Protein AF-W2DHF1-F1 (afdb_monomer_lite)

Secondary structure (DSSP, 8-state):
---HHHHHHHHHHHHHT--HHHHHHHHHHHHHHHHHHHHS-HHHHHHHHHHHTS---HHHHHHHHTS-HHHHHHHHHHHHHHHHHHTTPPPB--SSTTTTSB-

Structure (mmCIF, N/CA/C/O backbone):
data_AF-W2DHF1-F1
#
_entry.id   AF-W2DHF1-F1
#
loop_
_atom_site.group_PDB
_atom_site.id
_atom_site.type_symbol
_atom_site.label_atom_id
_atom_site.label_alt_id
_atom_site.label_comp_id
_atom_site.label_asym_id
_atom_site.label_entity_id
_atom_site.label_seq_id
_atom_site.pdbx_PDB_ins_code
_atom_site.Cartn_x
_atom_site.Cartn_y
_atom_site.Cartn_z
_atom_site.occupancy
_atom_site.B_iso_or_equiv
_atom_site.auth_seq_id
_atom_site.auth_comp_id
_atom_site.auth_asym_id
_atom_site.auth_atom_id
_atom_site.pdbx_PDB_model_num
ATOM 1 N N . MET A 1 1 ? -6.060 33.449 -27.553 1.00 52.69 1 MET A N 1
ATOM 2 C CA . MET A 1 1 ? -6.652 32.246 -28.173 1.00 52.69 1 MET A CA 1
ATOM 3 C C . MET A 1 1 ? -5.536 31.625 -28.985 1.00 52.69 1 MET A C 1
ATOM 5 O O . MET A 1 1 ? -5.039 32.326 -29.854 1.00 52.69 1 MET A O 1
ATOM 9 N N . LEU A 1 2 ? -5.076 30.420 -28.636 1.00 57.62 2 LEU A N 1
ATOM 10 C CA . LEU A 1 2 ? -4.098 29.708 -29.465 1.00 57.62 2 LEU A CA 1
ATOM 11 C C . LEU A 1 2 ? -4.778 29.311 -30.779 1.00 57.62 2 LEU A C 1
ATOM 13 O O . LEU A 1 2 ? -5.936 28.888 -30.777 1.00 57.62 2 LEU A O 1
ATOM 17 N N . THR A 1 3 ? -4.082 29.497 -31.889 1.00 71.62 3 THR A N 1
ATOM 18 C CA . THR A 1 3 ? -4.522 29.088 -33.222 1.00 71.62 3 THR A CA 1
ATOM 19 C C . THR A 1 3 ? -4.420 27.567 -33.363 1.00 71.62 3 THR A C 1
ATOM 21 O O . THR A 1 3 ? -3.607 26.928 -32.698 1.00 71.62 3 THR A O 1
ATOM 24 N N . GLY A 1 4 ? -5.248 26.957 -34.221 1.00 71.75 4 GLY A N 1
ATOM 25 C CA . GLY A 1 4 ? -5.254 25.496 -34.411 1.00 71.75 4 GLY A CA 1
ATOM 26 C C . GLY A 1 4 ? -3.889 24.926 -34.819 1.00 71.75 4 GLY A C 1
ATOM 27 O O . GLY A 1 4 ? -3.531 23.834 -34.404 1.00 71.75 4 GLY A O 1
ATOM 28 N N . SER A 1 5 ? -3.090 25.713 -35.537 1.00 70.31 5 SER A N 1
ATOM 29 C CA . SER A 1 5 ? -1.707 25.412 -35.920 1.00 70.31 5 SER A CA 1
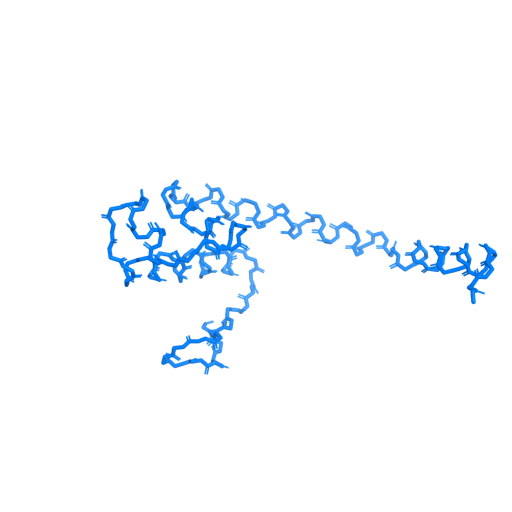ATOM 30 C C . SER A 1 5 ? -0.721 25.403 -34.744 1.00 70.31 5 SER A C 1
ATOM 32 O O . SER A 1 5 ? 0.153 24.546 -34.700 1.00 70.31 5 SER A O 1
ATOM 34 N N . GLU A 1 6 ? -0.886 26.290 -33.757 1.00 65.62 6 GLU A N 1
ATOM 35 C CA . GLU A 1 6 ? -0.066 26.275 -32.532 1.00 65.62 6 GLU A CA 1
ATOM 36 C C . GLU A 1 6 ? -0.425 25.078 -31.637 1.00 65.62 6 GLU A C 1
ATOM 38 O O . GLU A 1 6 ? 0.435 24.534 -30.947 1.00 65.62 6 GLU A O 1
ATOM 43 N N . VAL A 1 7 ? -1.691 24.639 -31.659 1.00 69.38 7 VAL A N 1
ATOM 44 C CA . VAL A 1 7 ? -2.132 23.415 -30.969 1.00 69.38 7 VAL A CA 1
ATOM 45 C C . VAL A 1 7 ? -1.535 22.172 -31.631 1.00 69.38 7 VAL A C 1
ATOM 47 O O . VAL A 1 7 ? -1.074 21.284 -30.920 1.00 69.38 7 VAL A O 1
ATOM 50 N N . GLU A 1 8 ? -1.500 22.123 -32.964 1.00 63.22 8 GLU A N 1
ATOM 51 C CA . GLU A 1 8 ? -0.918 21.010 -33.723 1.00 63.22 8 GLU A CA 1
ATOM 52 C C . GLU A 1 8 ? 0.599 20.890 -33.483 1.00 63.22 8 GLU A C 1
ATOM 54 O O . GLU A 1 8 ? 1.083 19.801 -33.198 1.00 63.22 8 GLU A O 1
ATOM 59 N N . GLU A 1 9 ? 1.354 21.998 -33.481 1.00 64.12 9 GLU A N 1
ATOM 60 C CA . GLU A 1 9 ? 2.796 21.990 -33.159 1.00 64.12 9 GLU A CA 1
ATOM 61 C C . GLU A 1 9 ? 3.088 21.543 -31.711 1.00 64.12 9 GLU A C 1
ATOM 63 O O . GLU A 1 9 ? 4.059 20.823 -31.445 1.00 64.12 9 GLU A O 1
ATOM 68 N N . LEU A 1 10 ? 2.230 21.916 -30.756 1.00 60.56 10 LEU A N 1
ATOM 69 C CA . LEU A 1 10 ? 2.317 21.443 -29.368 1.00 60.56 10 LEU A CA 1
ATOM 70 C C . LEU A 1 10 ? 1.993 19.945 -29.236 1.00 60.56 10 LEU A C 1
ATOM 72 O O . LEU A 1 10 ? 2.575 19.267 -28.390 1.00 60.56 10 LEU A O 1
ATOM 76 N N . LEU A 1 11 ? 1.087 19.417 -30.062 1.00 61.03 11 LEU A N 1
ATOM 77 C CA . LEU A 1 11 ? 0.761 17.990 -30.097 1.00 61.03 11 LEU A CA 1
ATOM 78 C C . LEU A 1 11 ? 1.875 17.173 -30.769 1.00 61.03 11 LEU A C 1
ATOM 80 O O . LEU A 1 11 ? 2.282 16.140 -30.242 1.00 61.03 11 LEU A O 1
ATOM 84 N N . GLN A 1 12 ? 2.422 17.676 -31.877 1.00 57.00 12 GLN A N 1
ATOM 85 C CA . GLN A 1 12 ? 3.513 17.047 -32.625 1.00 57.00 12 GLN A CA 1
ATOM 86 C C . GLN A 1 12 ? 4.789 16.929 -31.772 1.00 57.00 12 GLN A C 1
ATOM 88 O O . GLN A 1 12 ? 5.453 15.893 -31.767 1.00 57.00 12 GLN A O 1
ATOM 93 N N . SER A 1 13 ? 5.098 17.962 -30.980 1.00 52.97 13 SER A N 1
ATOM 94 C CA . SER A 1 13 ? 6.222 17.945 -30.030 1.00 52.97 13 SER A CA 1
ATOM 95 C C . SER A 1 13 ? 5.989 17.034 -28.816 1.00 52.97 13 SER A C 1
ATOM 97 O O . SER A 1 13 ? 6.954 16.551 -28.218 1.00 52.97 13 SER A O 1
ATOM 99 N N . ALA A 1 14 ? 4.733 16.744 -28.459 1.00 52.09 14 ALA A N 1
ATOM 100 C CA . ALA A 1 14 ? 4.406 15.753 -27.434 1.00 52.09 14 ALA A CA 1
ATOM 101 C C . ALA A 1 14 ? 4.607 14.309 -27.933 1.00 52.09 14 ALA A C 1
ATOM 103 O O . ALA A 1 14 ? 5.018 13.455 -27.143 1.00 52.09 14 ALA A O 1
ATOM 104 N N . ASP A 1 15 ? 4.384 14.052 -29.227 1.00 52.75 15 ASP A N 1
ATOM 105 C CA . ASP A 1 15 ? 4.651 12.754 -29.864 1.00 52.75 15 ASP A CA 1
ATOM 106 C C . ASP A 1 15 ? 6.156 12.511 -30.085 1.00 52.75 15 ASP A C 1
ATOM 108 O O . ASP A 1 15 ? 6.649 11.421 -29.794 1.00 52.75 15 ASP A O 1
ATOM 112 N N . GLU A 1 16 ? 6.936 13.528 -30.472 1.00 49.44 16 GLU A N 1
ATOM 113 C CA . GLU A 1 16 ? 8.407 13.417 -30.545 1.00 49.44 16 GLU A CA 1
ATOM 114 C C . GLU A 1 16 ? 9.070 13.234 -29.163 1.00 49.44 16 GLU A C 1
ATOM 116 O O . GLU A 1 16 ? 10.177 12.698 -29.057 1.00 49.44 16 GLU A O 1
ATOM 121 N N . ALA A 1 17 ? 8.383 13.609 -28.077 1.00 51.75 17 ALA A N 1
ATOM 122 C CA . ALA A 1 17 ? 8.840 13.395 -26.703 1.00 51.75 17 ALA A CA 1
ATOM 123 C C . ALA A 1 17 ? 8.596 11.964 -26.175 1.00 51.75 17 ALA A C 1
ATOM 125 O O . ALA A 1 17 ? 9.101 11.607 -25.099 1.00 51.75 17 ALA A O 1
ATOM 126 N N . GLN A 1 18 ? 7.862 11.119 -26.908 1.00 53.72 18 GLN A N 1
ATOM 127 C CA . GLN A 1 18 ? 7.692 9.704 -26.583 1.00 53.72 18 GLN A CA 1
ATOM 128 C C . GLN A 1 18 ? 8.830 8.870 -27.179 1.00 53.72 18 GLN A C 1
ATOM 130 O O . GLN A 1 18 ? 8.637 8.077 -28.094 1.00 53.72 18 GLN A O 1
ATOM 135 N N . ASP A 1 19 ? 10.031 9.001 -26.609 1.00 59.75 19 ASP A N 1
ATOM 136 C CA . ASP A 1 19 ? 11.101 8.018 -26.817 1.00 59.75 19 ASP A CA 1
ATOM 137 C C . ASP A 1 19 ? 10.512 6.604 -26.597 1.00 59.75 19 ASP A C 1
ATOM 139 O O . ASP A 1 19 ? 10.044 6.309 -25.486 1.00 59.75 19 ASP A O 1
ATOM 143 N N . PRO A 1 20 ? 10.506 5.717 -27.612 1.00 60.97 20 PRO A N 1
ATOM 144 C CA . PRO A 1 20 ? 9.946 4.372 -27.497 1.00 60.97 20 PRO A CA 1
ATOM 145 C C . PRO A 1 20 ? 10.510 3.599 -26.298 1.00 60.97 20 PRO A C 1
ATOM 147 O O . PRO A 1 20 ? 9.810 2.803 -25.669 1.00 60.97 20 PRO A O 1
ATOM 150 N N . SER A 1 21 ? 11.754 3.890 -25.912 1.00 64.12 21 SER A N 1
ATOM 151 C CA . SER A 1 21 ? 12.413 3.325 -24.735 1.00 64.12 21 SER A CA 1
ATOM 152 C C . SER A 1 21 ? 11.747 3.769 -23.429 1.00 64.12 21 SER A C 1
ATOM 154 O O . SER A 1 21 ? 11.622 2.965 -22.501 1.00 64.12 21 SER A O 1
ATOM 156 N N . ARG A 1 22 ? 11.264 5.018 -23.349 1.00 60.88 22 ARG A N 1
ATOM 157 C CA . ARG A 1 22 ? 10.505 5.544 -22.200 1.00 60.88 22 ARG A CA 1
ATOM 158 C C . ARG A 1 22 ? 9.113 4.933 -22.114 1.00 60.88 22 ARG A C 1
ATOM 160 O O . ARG A 1 22 ? 8.699 4.554 -21.019 1.00 60.88 22 ARG A O 1
ATOM 167 N N . VAL A 1 23 ? 8.416 4.784 -23.242 1.00 66.88 23 VAL A N 1
ATOM 168 C CA . VAL A 1 23 ? 7.084 4.153 -23.283 1.00 66.88 23 VAL A CA 1
ATOM 169 C C . VAL A 1 23 ? 7.172 2.684 -22.860 1.00 66.88 23 VAL A C 1
ATOM 171 O O . VAL A 1 23 ? 6.449 2.247 -21.962 1.00 66.88 23 VAL A O 1
ATOM 174 N N . VAL A 1 24 ? 8.117 1.930 -23.430 1.00 66.94 24 VAL A N 1
ATOM 175 C CA . VAL A 1 24 ? 8.361 0.524 -23.071 1.00 66.94 24 VAL A CA 1
ATOM 176 C C . VAL A 1 24 ? 8.828 0.392 -21.618 1.00 66.94 24 VAL A C 1
ATOM 178 O O . VAL A 1 24 ? 8.382 -0.512 -20.908 1.00 66.94 24 VAL A O 1
ATOM 181 N N . GLY A 1 25 ? 9.694 1.294 -21.146 1.00 73.44 25 GLY A N 1
ATOM 182 C CA . GLY A 1 25 ? 10.111 1.358 -19.745 1.00 73.44 25 GLY A CA 1
ATOM 183 C C . GLY A 1 25 ? 8.923 1.550 -18.798 1.00 73.44 25 GLY A C 1
ATOM 184 O O . GLY A 1 25 ? 8.746 0.763 -17.870 1.00 73.44 25 GLY A O 1
ATOM 185 N N . GLY A 1 26 ? 8.052 2.521 -19.085 1.00 76.50 26 GLY A N 1
ATOM 186 C CA . GLY A 1 26 ? 6.848 2.791 -18.296 1.00 76.50 26 GLY A CA 1
ATOM 187 C C . GLY A 1 26 ? 5.875 1.609 -18.257 1.00 76.50 26 GLY A C 1
ATOM 188 O O . GLY A 1 26 ? 5.387 1.241 -17.188 1.00 76.50 26 GLY A O 1
ATOM 189 N N . GLN A 1 27 ? 5.648 0.941 -19.392 1.00 81.81 27 GLN A N 1
ATOM 190 C CA . GLN A 1 27 ? 4.813 -0.265 -19.443 1.00 81.81 27 GLN A CA 1
ATOM 191 C C . GLN A 1 27 ? 5.388 -1.405 -18.584 1.00 81.81 27 GLN A C 1
ATOM 193 O O . GLN A 1 27 ? 4.643 -2.055 -17.845 1.00 81.81 27 GLN A O 1
ATOM 198 N N . LYS A 1 28 ? 6.710 -1.626 -18.623 1.00 85.25 28 LYS A N 1
ATOM 199 C CA . LYS A 1 28 ? 7.389 -2.637 -17.790 1.00 85.25 28 LYS A CA 1
ATOM 200 C C . LYS A 1 28 ? 7.291 -2.326 -16.296 1.00 85.25 28 LYS A C 1
ATOM 202 O O . LYS A 1 28 ? 7.089 -3.240 -15.490 1.00 85.25 28 LYS A O 1
ATOM 207 N N . GLU A 1 29 ? 7.401 -1.056 -15.911 1.00 86.19 29 GLU A N 1
ATOM 208 C CA . GLU A 1 29 ? 7.227 -0.635 -14.518 1.00 86.19 29 GLU A CA 1
ATOM 209 C C . GLU A 1 29 ? 5.799 -0.889 -14.024 1.00 86.19 29 GLU A C 1
ATOM 211 O O . GLU A 1 29 ? 5.613 -1.457 -12.944 1.00 86.19 29 GLU A O 1
ATOM 216 N N . ILE A 1 30 ? 4.789 -0.546 -14.832 1.00 90.06 30 ILE A N 1
ATOM 217 C CA . ILE A 1 30 ? 3.378 -0.801 -14.509 1.00 90.06 30 ILE A CA 1
ATOM 218 C C . ILE A 1 30 ? 3.131 -2.302 -14.338 1.00 90.06 30 ILE A C 1
ATOM 220 O O . ILE A 1 30 ? 2.558 -2.718 -13.331 1.00 90.06 30 ILE A O 1
ATOM 224 N N . GLN A 1 31 ? 3.602 -3.136 -15.269 1.00 92.88 31 GLN A N 1
ATOM 225 C CA . GLN A 1 31 ? 3.463 -4.593 -15.166 1.00 92.88 31 GLN A CA 1
ATOM 226 C C . GLN A 1 31 ? 4.125 -5.148 -13.897 1.00 92.88 31 GLN A C 1
ATOM 228 O O . GLN A 1 31 ? 3.555 -6.006 -13.217 1.00 92.88 31 GLN A O 1
ATOM 233 N N . SER A 1 32 ? 5.300 -4.628 -13.535 1.00 92.06 32 SER A N 1
ATOM 234 C CA . SER A 1 32 ? 6.007 -5.024 -12.312 1.00 92.06 32 SER A CA 1
ATOM 235 C C . SER A 1 32 ? 5.230 -4.640 -11.050 1.00 92.06 32 SER A C 1
ATOM 237 O O . SER A 1 32 ? 5.125 -5.450 -10.124 1.00 92.06 32 SER A O 1
ATOM 239 N N . LEU A 1 33 ? 4.623 -3.448 -11.026 1.00 92.25 33 LEU A N 1
ATOM 240 C CA . LEU A 1 33 ? 3.749 -3.011 -9.936 1.00 92.25 33 LEU A CA 1
ATOM 241 C C . LEU A 1 33 ? 2.504 -3.885 -9.823 1.00 92.25 33 LEU A C 1
ATOM 243 O O . LEU A 1 33 ? 2.171 -4.332 -8.727 1.00 92.25 33 LEU A O 1
ATOM 247 N N . VAL A 1 34 ? 1.845 -4.173 -10.945 1.00 94.69 34 VAL A N 1
ATOM 248 C CA . VAL A 1 34 ? 0.680 -5.061 -10.983 1.00 94.69 34 VAL A CA 1
ATOM 249 C C . VAL A 1 34 ? 1.051 -6.427 -10.407 1.00 94.69 34 VAL A C 1
ATOM 251 O O . VAL A 1 34 ? 0.377 -6.905 -9.495 1.00 94.69 34 VAL A O 1
ATOM 254 N N . LYS A 1 35 ? 2.166 -7.023 -10.841 1.00 96.50 35 LYS A N 1
ATOM 255 C CA . LYS A 1 35 ? 2.651 -8.298 -10.293 1.00 96.50 35 LYS A CA 1
ATOM 256 C C . LYS A 1 35 ? 2.874 -8.226 -8.778 1.00 96.50 35 LYS A C 1
ATOM 258 O O . LYS A 1 35 ? 2.395 -9.099 -8.060 1.00 96.50 35 LYS A O 1
ATOM 263 N N . ALA A 1 36 ? 3.528 -7.175 -8.283 1.00 96.12 36 ALA A N 1
ATOM 264 C CA . ALA A 1 36 ? 3.745 -6.980 -6.848 1.00 96.12 36 ALA A CA 1
ATOM 265 C C . ALA A 1 36 ? 2.425 -6.843 -6.066 1.00 96.12 36 ALA A C 1
ATOM 267 O O . ALA A 1 36 ? 2.271 -7.412 -4.988 1.00 96.12 36 ALA A O 1
ATOM 268 N N . LEU A 1 37 ? 1.425 -6.147 -6.615 1.00 96.12 37 LEU A N 1
ATOM 269 C CA . LEU A 1 37 ? 0.097 -6.070 -6.002 1.00 96.12 37 LEU A CA 1
ATOM 270 C C . LEU A 1 37 ? -0.562 -7.451 -5.919 1.00 96.12 37 LEU A C 1
ATOM 272 O O . LEU A 1 37 ? -1.167 -7.776 -4.893 1.00 96.12 37 LEU A O 1
ATOM 276 N N . TYR A 1 38 ? -0.436 -8.271 -6.966 1.00 97.00 38 TYR A N 1
ATOM 277 C CA . TYR A 1 38 ? -1.015 -9.616 -7.019 1.00 97.00 38 TYR A CA 1
ATOM 278 C C . TYR A 1 38 ? -0.354 -10.632 -6.076 1.00 97.00 38 TYR A C 1
ATOM 280 O O . TYR A 1 38 ? -0.987 -11.627 -5.726 1.00 97.00 38 TYR A O 1
ATOM 288 N N . GLU A 1 39 ? 0.849 -10.353 -5.585 1.00 97.56 39 GLU A N 1
ATOM 289 C CA . GLU A 1 39 ? 1.531 -11.161 -4.565 1.00 97.56 39 GLU A CA 1
ATOM 290 C C . GLU A 1 39 ? 1.077 -10.844 -3.137 1.00 97.56 39 GLU A C 1
ATOM 292 O O . GLU A 1 39 ? 1.232 -11.663 -2.229 1.00 97.56 39 GLU A O 1
ATOM 297 N N . LEU A 1 40 ? 0.480 -9.670 -2.918 1.00 97.38 40 LEU A N 1
ATOM 298 C CA . LEU A 1 40 ? -0.106 -9.330 -1.628 1.00 97.38 40 LEU A CA 1
ATOM 299 C C . LEU A 1 40 ? -1.298 -10.250 -1.320 1.00 97.38 40 LEU A C 1
ATOM 301 O O . LEU A 1 40 ? -2.106 -10.524 -2.221 1.00 97.38 40 LEU A O 1
ATOM 305 N N . PRO A 1 41 ? -1.509 -10.619 -0.038 1.00 97.94 41 PRO A N 1
ATOM 306 C CA . PRO A 1 41 ? -2.761 -11.223 0.397 1.00 97.94 41 PRO A CA 1
ATOM 307 C C . PRO A 1 41 ? -3.955 -10.378 -0.055 1.00 97.94 41 PRO A C 1
ATOM 309 O O . PRO A 1 41 ? -3.916 -9.147 0.034 1.00 97.94 41 PRO A O 1
ATOM 312 N N . ALA A 1 42 ? -5.035 -11.030 -0.496 1.00 97.56 42 ALA A N 1
ATOM 313 C CA . ALA A 1 42 ? -6.179 -10.358 -1.119 1.00 97.56 42 ALA A CA 1
ATOM 314 C C . ALA A 1 42 ? -6.726 -9.193 -0.275 1.00 97.56 42 ALA A C 1
ATOM 316 O O . ALA A 1 42 ? -7.011 -8.120 -0.804 1.00 97.56 42 ALA A O 1
ATOM 317 N N . ARG A 1 43 ? -6.806 -9.368 1.051 1.00 97.62 43 ARG A N 1
ATOM 318 C CA . ARG A 1 43 ? -7.231 -8.312 1.981 1.00 97.62 43 ARG A CA 1
ATOM 319 C C . ARG A 1 43 ? -6.307 -7.091 1.944 1.00 97.62 43 ARG A C 1
ATOM 321 O O . ARG A 1 43 ? -6.791 -5.974 1.805 1.00 97.62 43 ARG A O 1
ATOM 328 N N . ARG A 1 44 ? -4.991 -7.300 2.028 1.00 98.12 44 ARG A N 1
ATOM 329 C CA . ARG A 1 44 ? -3.987 -6.225 2.022 1.00 98.12 44 ARG A CA 1
ATOM 330 C C . ARG A 1 44 ? -4.005 -5.445 0.712 1.00 98.12 44 ARG A C 1
ATOM 332 O O . ARG A 1 44 ? -3.953 -4.220 0.729 1.00 98.12 44 ARG A O 1
ATOM 339 N N . ARG A 1 45 ? -4.138 -6.151 -0.416 1.00 98.31 45 ARG A N 1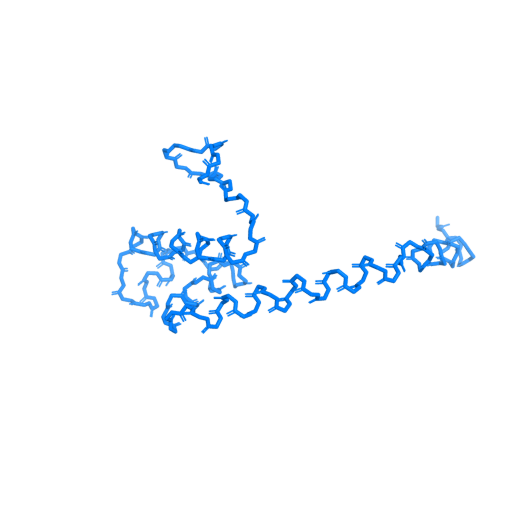
ATOM 340 C CA . ARG A 1 45 ? -4.287 -5.535 -1.740 1.00 98.31 45 ARG A CA 1
ATOM 341 C C . ARG A 1 45 ? -5.512 -4.627 -1.801 1.00 98.31 45 ARG A C 1
ATOM 343 O O . ARG A 1 45 ? -5.387 -3.482 -2.214 1.00 98.31 45 ARG A O 1
ATOM 350 N N . LYS A 1 46 ? -6.672 -5.115 -1.345 1.00 98.44 46 LYS A N 1
ATOM 351 C CA . LYS A 1 46 ? -7.914 -4.328 -1.315 1.00 98.44 46 LYS A CA 1
ATOM 352 C C . LYS A 1 46 ? -7.793 -3.089 -0.421 1.00 98.44 46 LYS A C 1
ATOM 354 O O . LYS A 1 46 ? -8.244 -2.026 -0.819 1.00 98.44 46 LYS A O 1
ATOM 359 N N . ILE A 1 47 ? -7.143 -3.204 0.741 1.00 98.31 47 ILE A N 1
ATOM 360 C CA . ILE A 1 47 ? -6.879 -2.056 1.627 1.00 98.31 47 ILE A CA 1
ATOM 361 C C . ILE A 1 47 ? -5.994 -1.014 0.929 1.00 98.31 47 ILE A C 1
ATOM 363 O O . ILE A 1 47 ? -6.289 0.177 0.988 1.00 98.31 47 ILE A O 1
ATOM 367 N N . LEU A 1 48 ? -4.923 -1.447 0.254 1.00 97.38 48 LEU A N 1
ATOM 368 C CA . LEU A 1 48 ? -4.029 -0.534 -0.459 1.00 97.38 48 LEU A CA 1
ATOM 369 C C . LEU A 1 48 ? -4.744 0.179 -1.618 1.00 97.38 48 LEU A C 1
ATOM 371 O O . LEU A 1 48 ? -4.563 1.383 -1.776 1.00 97.38 48 LEU A O 1
ATOM 375 N N . ILE A 1 49 ? -5.558 -0.547 -2.392 1.00 97.00 49 ILE A N 1
ATOM 376 C CA . ILE A 1 49 ? -6.368 0.016 -3.484 1.00 97.00 49 ILE A CA 1
ATOM 377 C C . ILE A 1 49 ? -7.346 1.057 -2.933 1.00 97.00 49 ILE A C 1
ATOM 379 O O . ILE A 1 49 ? -7.333 2.192 -3.401 1.00 97.00 49 ILE A O 1
ATOM 383 N N . ALA A 1 50 ? -8.101 0.726 -1.882 1.00 97.88 50 ALA A N 1
ATOM 384 C CA . ALA A 1 50 ? -9.032 1.668 -1.265 1.00 97.88 50 ALA A CA 1
ATOM 385 C C . ALA A 1 50 ? -8.328 2.958 -0.805 1.00 97.88 50 ALA A C 1
ATOM 387 O O . ALA A 1 50 ? -8.805 4.058 -1.044 1.00 97.88 50 ALA A O 1
ATOM 388 N N . ALA A 1 51 ? -7.140 2.839 -0.208 1.00 96.88 51 ALA A N 1
ATOM 389 C CA . ALA A 1 51 ? -6.414 3.986 0.332 1.00 96.88 51 ALA A CA 1
ATOM 390 C C . ALA A 1 51 ? -5.672 4.847 -0.704 1.00 96.88 51 ALA A C 1
ATOM 392 O O . ALA A 1 51 ? -5.198 5.930 -0.353 1.00 96.88 51 ALA A O 1
ATOM 393 N N . ARG A 1 52 ? -5.419 4.344 -1.918 1.00 93.62 52 ARG A N 1
ATOM 394 C CA . ARG A 1 52 ? -4.535 5.015 -2.896 1.00 93.62 52 ARG A CA 1
ATOM 395 C C . ARG A 1 52 ? -5.144 5.222 -4.267 1.00 93.62 52 ARG A C 1
ATOM 397 O O . ARG A 1 52 ? -4.695 6.123 -4.959 1.00 93.62 52 ARG A O 1
ATOM 404 N N . LEU A 1 53 ? -6.104 4.390 -4.649 1.00 93.75 53 LEU A N 1
ATOM 405 C CA . LEU A 1 53 ? -6.825 4.515 -5.908 1.00 93.75 53 LEU A CA 1
ATOM 406 C C . LEU A 1 53 ? -8.234 5.064 -5.682 1.00 93.75 53 LEU A C 1
ATOM 408 O O . LEU A 1 53 ? -8.674 5.915 -6.438 1.00 93.75 53 LEU A O 1
ATOM 412 N N . GLU A 1 54 ? -8.922 4.596 -4.639 1.00 96.69 54 GLU A N 1
ATOM 413 C CA . GLU A 1 54 ? -10.261 5.096 -4.279 1.00 96.69 54 GLU A CA 1
ATOM 414 C C . GLU A 1 54 ? -10.198 6.315 -3.341 1.00 96.69 54 GLU A C 1
ATOM 416 O O . GLU A 1 54 ? -11.232 6.886 -3.019 1.00 96.69 54 GLU A O 1
ATOM 421 N N . GLU A 1 55 ? -9.000 6.682 -2.864 1.00 95.50 55 GLU A N 1
ATOM 422 C CA . GLU A 1 55 ? -8.756 7.788 -1.918 1.00 95.50 55 GLU A CA 1
ATOM 423 C C . GLU A 1 55 ? -9.624 7.739 -0.642 1.00 95.50 55 GLU A C 1
ATOM 425 O O . GLU A 1 55 ? -9.835 8.746 0.035 1.00 95.50 55 GLU A O 1
ATOM 430 N N . ALA A 1 56 ? -10.088 6.544 -0.263 1.00 97.31 56 ALA A N 1
ATOM 431 C CA . ALA A 1 56 ? -10.968 6.355 0.879 1.00 97.31 56 ALA A CA 1
ATOM 432 C C . ALA A 1 56 ? -10.248 6.709 2.201 1.00 97.31 56 ALA A C 1
ATOM 434 O O . ALA A 1 56 ? -9.115 6.258 2.437 1.00 97.31 56 ALA A O 1
ATOM 435 N N . PRO A 1 57 ? -10.891 7.457 3.120 1.00 97.31 57 PRO A N 1
ATOM 436 C CA . PRO A 1 57 ? -10.313 7.768 4.423 1.00 97.31 57 PRO A CA 1
ATOM 437 C C . PRO A 1 57 ? -10.025 6.504 5.240 1.00 97.31 57 PRO A C 1
ATOM 439 O O . PRO A 1 57 ? -10.803 5.549 5.240 1.00 97.31 57 PRO A O 1
ATOM 442 N N . HIS A 1 58 ? -8.953 6.511 6.042 1.00 97.12 58 HIS A N 1
ATOM 443 C CA . HIS A 1 58 ? -8.590 5.352 6.873 1.00 97.12 58 HIS A CA 1
ATOM 444 C C . HIS A 1 58 ? -9.727 4.902 7.804 1.00 97.12 58 HIS A C 1
ATOM 446 O O . HIS A 1 58 ? -9.846 3.708 8.074 1.00 97.12 58 HIS A O 1
ATOM 452 N N . LEU A 1 59 ? -10.563 5.834 8.280 1.00 98.06 59 LEU A N 1
ATOM 453 C CA . LEU A 1 59 ? -11.735 5.524 9.099 1.00 98.06 59 LEU A CA 1
ATOM 454 C C . LEU A 1 59 ? -12.771 4.698 8.324 1.00 98.06 59 LEU A C 1
ATOM 456 O O . LEU A 1 59 ? -13.229 3.679 8.835 1.00 98.06 59 LEU A O 1
ATOM 460 N N . GLU A 1 60 ? -13.085 5.072 7.087 1.00 98.56 60 GLU A N 1
ATOM 461 C CA . GLU A 1 60 ? -14.016 4.317 6.242 1.00 98.56 60 GLU A CA 1
ATOM 462 C C . GLU A 1 60 ? -13.463 2.919 5.936 1.00 98.56 60 GLU A C 1
ATOM 464 O O . GLU A 1 60 ? -14.152 1.912 6.101 1.00 98.56 60 GLU A O 1
ATOM 469 N N . ILE A 1 61 ? -12.178 2.830 5.581 1.00 98.56 61 ILE A N 1
ATOM 470 C CA . ILE A 1 61 ? -11.507 1.546 5.340 1.00 98.56 61 ILE A CA 1
ATOM 471 C C . ILE A 1 61 ? -11.555 0.673 6.602 1.00 98.56 61 ILE A C 1
ATOM 473 O O . ILE A 1 61 ? -11.812 -0.529 6.527 1.00 98.56 61 ILE A O 1
ATOM 477 N N . SER A 1 62 ? -11.344 1.265 7.779 1.00 98.50 62 SER A N 1
ATOM 478 C CA . SER A 1 62 ? -11.390 0.548 9.056 1.00 98.50 62 SER A CA 1
ATOM 479 C C . SER A 1 62 ? -12.754 -0.114 9.283 1.00 98.50 62 SER A C 1
ATOM 481 O O . SER A 1 62 ? -12.817 -1.299 9.618 1.00 98.50 62 SER A O 1
ATOM 483 N N . GLN A 1 63 ? -13.837 0.603 8.971 1.00 98.69 63 GLN A N 1
ATOM 484 C CA . GLN A 1 63 ? -15.210 0.110 9.064 1.00 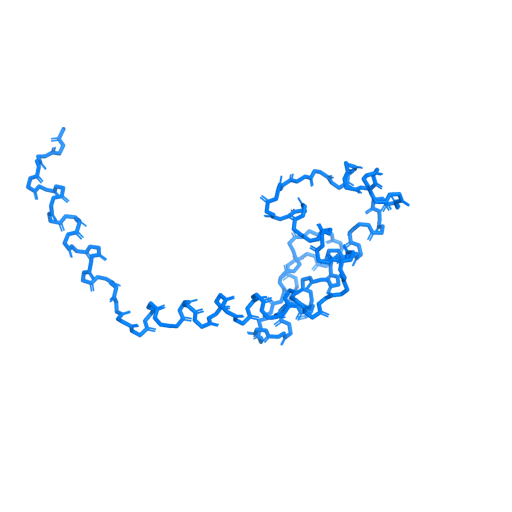98.69 63 GLN A CA 1
ATOM 485 C C . GLN A 1 63 ? -15.479 -0.977 8.017 1.00 98.69 63 GLN A C 1
ATOM 487 O O . GLN A 1 63 ? -15.937 -2.062 8.371 1.00 98.69 63 GLN A O 1
ATOM 492 N N . ARG A 1 64 ? -15.103 -0.744 6.749 1.00 98.25 64 ARG A N 1
ATOM 493 C CA . ARG A 1 64 ? -15.292 -1.690 5.632 1.00 98.25 64 ARG A CA 1
ATOM 494 C C . ARG A 1 64 ? -14.650 -3.057 5.897 1.00 98.25 64 ARG A C 1
ATOM 496 O O . ARG A 1 64 ? -15.179 -4.080 5.472 1.00 98.25 64 ARG A O 1
ATOM 503 N N . PHE A 1 65 ? -13.508 -3.086 6.586 1.00 98.12 65 PHE A N 1
ATOM 504 C CA . PHE A 1 65 ? -12.744 -4.311 6.849 1.00 98.12 65 PHE A CA 1
ATOM 505 C C . PHE A 1 65 ? -12.812 -4.806 8.301 1.00 98.12 65 PHE A C 1
ATOM 507 O O . PHE A 1 65 ? -12.118 -5.778 8.615 1.00 98.12 65 PHE A O 1
ATOM 514 N N . GLY A 1 66 ? -13.583 -4.160 9.183 1.00 98.31 66 GLY A N 1
ATOM 515 C CA . GLY A 1 66 ? -13.726 -4.555 10.589 1.00 98.31 66 GLY A CA 1
ATOM 516 C C . GLY A 1 66 ? -12.404 -4.577 11.367 1.00 98.31 66 GLY A C 1
ATOM 517 O O . GLY A 1 66 ? -12.126 -5.529 12.094 1.00 98.31 66 GLY A O 1
ATOM 518 N N . ILE A 1 67 ? -11.543 -3.576 11.166 1.00 98.31 67 ILE A N 1
ATOM 519 C CA . ILE A 1 67 ? -10.246 -3.432 11.854 1.00 98.31 67 ILE A CA 1
ATOM 520 C C . ILE A 1 67 ? -10.065 -2.020 12.389 1.00 98.31 67 ILE A C 1
ATOM 522 O O . ILE A 1 67 ? -10.773 -1.111 11.989 1.00 98.31 67 ILE A O 1
ATOM 526 N N . SER A 1 68 ? -9.088 -1.812 13.273 1.00 98.38 68 SER A N 1
ATOM 527 C CA . SER A 1 68 ? -8.743 -0.465 13.732 1.00 98.38 68 SER A CA 1
ATOM 528 C C . SER A 1 68 ? -8.050 0.354 12.637 1.00 98.38 68 SER A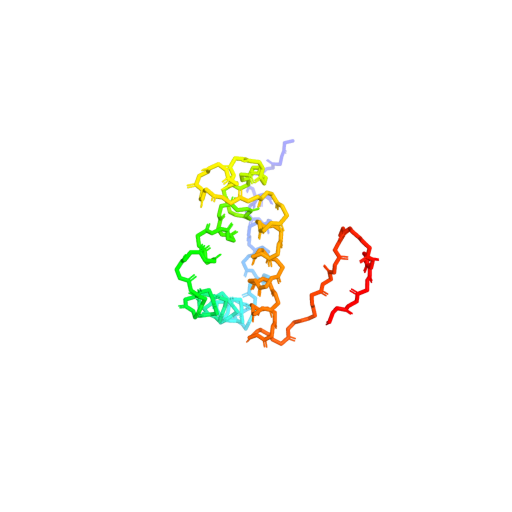 C 1
ATOM 530 O O . SER A 1 68 ? -7.332 -0.188 11.793 1.00 98.38 68 SER A O 1
ATOM 532 N N . THR A 1 69 ? -8.186 1.680 12.695 1.00 97.62 69 THR A N 1
ATOM 533 C CA . THR A 1 69 ? -7.455 2.625 11.827 1.00 97.62 69 THR A CA 1
ATOM 534 C C . THR A 1 69 ? -5.937 2.424 11.902 1.00 97.62 69 THR A C 1
ATOM 536 O O . THR A 1 69 ? -5.257 2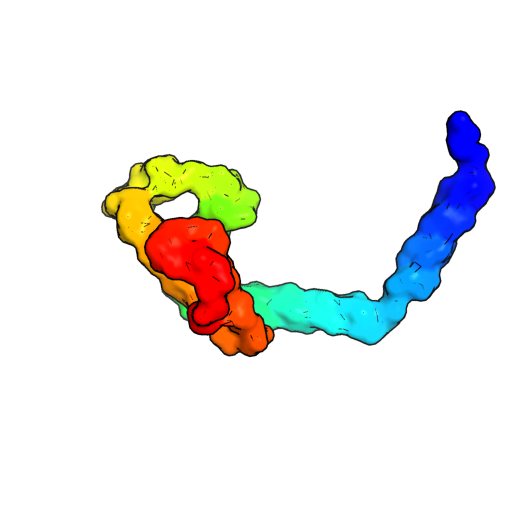.417 10.880 1.00 97.62 69 THR A O 1
ATOM 539 N N . ARG A 1 70 ? -5.403 2.123 13.093 1.00 96.56 70 ARG A N 1
ATOM 540 C CA . ARG A 1 70 ? -3.993 1.742 13.282 1.00 96.56 70 ARG A CA 1
ATOM 541 C C . ARG A 1 70 ? -3.606 0.494 12.481 1.00 96.56 70 ARG A C 1
ATOM 543 O O . ARG A 1 70 ? -2.499 0.414 11.951 1.00 96.56 70 ARG A O 1
ATOM 550 N N . MET A 1 71 ? -4.490 -0.502 12.401 1.00 97.62 71 MET A N 1
ATOM 551 C CA . MET A 1 71 ? -4.238 -1.694 11.590 1.00 97.62 71 MET A CA 1
ATOM 552 C C . MET A 1 71 ? -4.298 -1.374 10.094 1.00 97.62 71 MET A C 1
ATOM 554 O O . MET A 1 71 ? -3.470 -1.885 9.347 1.00 97.62 71 MET A O 1
ATOM 558 N N . VAL A 1 72 ? -5.204 -0.490 9.661 1.00 98.06 72 VAL A N 1
ATOM 559 C CA . VAL A 1 72 ? -5.250 0.007 8.273 1.00 98.06 72 VAL A CA 1
ATOM 560 C C . VAL A 1 72 ? -3.910 0.634 7.879 1.00 98.06 72 VAL A C 1
ATOM 562 O O . VAL A 1 72 ? -3.325 0.247 6.870 1.00 98.06 72 VAL A O 1
ATOM 565 N N . GLU A 1 73 ? -3.359 1.523 8.708 1.00 95.94 73 GLU A N 1
ATOM 566 C CA . GLU A 1 73 ? -2.043 2.134 8.468 1.00 95.94 73 GLU A CA 1
ATOM 567 C C . GLU A 1 73 ? -0.920 1.095 8.372 1.00 95.94 73 GLU A C 1
ATOM 569 O O . GLU A 1 73 ? -0.065 1.172 7.484 1.00 95.94 73 GLU A O 1
ATOM 574 N N . LYS A 1 74 ? -0.932 0.092 9.260 1.00 95.94 74 LYS A N 1
ATOM 575 C CA . LYS A 1 74 ? 0.047 -1.003 9.247 1.00 95.94 74 LYS A CA 1
ATOM 576 C C . LYS A 1 74 ? -0.047 -1.826 7.960 1.00 95.94 74 LYS A C 1
ATOM 578 O O . LYS A 1 74 ? 0.985 -2.149 7.372 1.00 95.94 74 LYS A O 1
ATOM 583 N N . GLU A 1 75 ? -1.259 -2.145 7.517 1.00 97.19 75 GLU A N 1
ATOM 584 C CA . GLU A 1 75 ? -1.514 -2.875 6.275 1.00 97.19 75 GLU A CA 1
ATOM 585 C C . GLU A 1 75 ? -1.044 -2.081 5.049 1.00 97.19 75 GLU A C 1
ATOM 587 O O . GLU A 1 75 ? -0.334 -2.633 4.206 1.00 97.19 75 GLU A O 1
ATOM 592 N N . ILE A 1 76 ? -1.335 -0.775 4.988 1.00 96.06 76 ILE A N 1
ATOM 593 C CA . ILE A 1 76 ? -0.871 0.114 3.912 1.00 96.06 76 ILE A CA 1
ATOM 594 C C . ILE A 1 76 ? 0.659 0.194 3.899 1.00 96.06 76 ILE A C 1
ATOM 596 O O . ILE A 1 76 ? 1.275 0.020 2.846 1.00 96.06 76 ILE A O 1
ATOM 600 N N . LYS A 1 77 ? 1.298 0.409 5.057 1.00 94.06 77 LYS A N 1
ATOM 601 C CA . LYS A 1 77 ? 2.765 0.464 5.166 1.00 94.06 77 LYS A CA 1
ATOM 602 C C . LYS A 1 77 ? 3.407 -0.843 4.699 1.00 94.06 77 LYS A C 1
ATOM 604 O O . LYS A 1 77 ? 4.373 -0.807 3.940 1.00 94.06 77 LYS A O 1
ATOM 609 N N . ALA A 1 78 ? 2.863 -1.987 5.113 1.00 94.94 78 ALA A N 1
ATOM 610 C CA . ALA A 1 78 ? 3.352 -3.296 4.689 1.00 94.94 78 ALA A CA 1
ATOM 611 C C . ALA A 1 78 ? 3.182 -3.512 3.175 1.00 94.94 78 ALA A C 1
ATOM 613 O O . ALA A 1 78 ? 4.085 -4.034 2.523 1.00 94.94 78 ALA A O 1
ATOM 614 N N . ALA A 1 79 ? 2.052 -3.085 2.606 1.00 95.75 79 ALA A N 1
ATOM 615 C CA . ALA A 1 79 ? 1.780 -3.195 1.178 1.00 95.75 79 ALA A CA 1
ATOM 616 C C . ALA A 1 79 ? 2.735 -2.329 0.338 1.00 95.75 79 ALA A C 1
ATOM 618 O O . ALA A 1 79 ? 3.327 -2.821 -0.623 1.00 95.75 79 ALA A O 1
ATOM 619 N N . LEU A 1 80 ? 2.948 -1.070 0.738 1.00 94.31 80 LEU A N 1
ATOM 620 C CA . LEU A 1 80 ? 3.894 -0.159 0.084 1.00 94.31 80 LEU A CA 1
ATOM 621 C C . LEU A 1 80 ? 5.336 -0.667 0.184 1.00 94.31 80 LEU A C 1
ATOM 623 O O . LEU A 1 80 ? 6.057 -0.631 -0.808 1.00 94.31 80 LEU A O 1
ATOM 627 N N . GLY A 1 81 ? 5.740 -1.192 1.346 1.00 94.19 81 GLY A N 1
ATOM 628 C CA . GLY A 1 81 ? 7.061 -1.799 1.527 1.00 94.19 81 GLY A CA 1
ATOM 629 C C . GLY A 1 81 ? 7.289 -3.001 0.609 1.00 94.19 81 GLY A C 1
ATOM 630 O O . GLY A 1 81 ? 8.353 -3.124 0.006 1.00 94.19 81 GLY A O 1
ATOM 631 N N . HIS A 1 82 ? 6.278 -3.857 0.439 1.00 95.31 82 HIS A N 1
ATOM 632 C CA . HIS A 1 82 ? 6.354 -4.972 -0.502 1.00 95.31 82 HIS A CA 1
ATOM 633 C C . HIS A 1 82 ? 6.486 -4.487 -1.953 1.00 95.31 82 HIS A C 1
ATOM 635 O O . HIS A 1 82 ? 7.394 -4.928 -2.656 1.00 95.31 82 HIS A O 1
ATOM 641 N N . CYS A 1 83 ? 5.639 -3.547 -2.387 1.00 94.38 83 CYS A N 1
ATOM 642 C CA . CYS A 1 83 ? 5.696 -3.010 -3.750 1.00 94.38 83 CYS A CA 1
ATOM 643 C C . CYS A 1 83 ? 7.058 -2.371 -4.038 1.00 94.38 83 CYS A C 1
ATOM 645 O O . CYS A 1 83 ? 7.677 -2.651 -5.056 1.00 94.38 83 CYS A O 1
ATOM 647 N N . ALA A 1 84 ? 7.568 -1.567 -3.110 1.00 92.50 84 ALA A N 1
ATOM 648 C CA . ALA A 1 84 ? 8.848 -0.899 -3.274 1.00 92.50 84 ALA A CA 1
ATOM 649 C C . ALA A 1 84 ? 10.025 -1.875 -3.335 1.00 92.50 84 ALA A C 1
ATOM 651 O O . ALA A 1 84 ? 10.871 -1.735 -4.212 1.00 92.50 84 ALA A O 1
ATOM 652 N N . LYS A 1 85 ? 10.032 -2.920 -2.495 1.00 93.12 85 LYS A N 1
ATOM 653 C CA . LYS A 1 85 ? 11.031 -3.995 -2.578 1.00 93.12 85 LYS A CA 1
ATOM 654 C C . LYS A 1 85 ? 11.005 -4.688 -3.943 1.00 93.12 85 LYS A C 1
ATOM 656 O O . LYS A 1 85 ? 12.056 -4.991 -4.488 1.00 93.12 85 LYS A O 1
ATOM 661 N N . ARG A 1 86 ? 9.813 -4.936 -4.495 1.00 92.69 86 ARG A N 1
ATOM 662 C CA . ARG A 1 86 ? 9.637 -5.589 -5.802 1.00 92.69 86 ARG A CA 1
ATOM 663 C C . ARG A 1 86 ? 10.028 -4.716 -6.989 1.00 92.69 86 ARG A C 1
ATOM 665 O O . ARG A 1 86 ? 10.358 -5.268 -8.030 1.00 92.69 86 ARG A O 1
ATOM 672 N N . LEU A 1 87 ? 9.965 -3.398 -6.830 1.00 90.69 87 LEU A N 1
ATOM 673 C CA . LEU A 1 87 ? 10.345 -2.417 -7.846 1.00 90.69 87 LEU A CA 1
ATOM 674 C C . LEU A 1 87 ? 11.762 -1.861 -7.627 1.00 90.69 87 LEU A C 1
ATOM 676 O O . LEU A 1 87 ? 12.160 -0.953 -8.347 1.00 90.69 87 LEU A O 1
ATOM 680 N N . GLU A 1 88 ? 12.487 -2.345 -6.611 1.00 90.12 88 GLU A N 1
ATOM 681 C CA . GLU A 1 88 ? 13.799 -1.823 -6.195 1.00 90.12 88 GLU A CA 1
ATOM 682 C C . GLU A 1 88 ? 13.789 -0.303 -5.933 1.00 90.12 88 GLU A C 1
ATOM 684 O O . GLU A 1 88 ? 14.771 0.412 -6.133 1.00 90.12 88 GLU A O 1
ATOM 689 N N . ARG A 1 89 ? 12.652 0.212 -5.450 1.00 82.62 89 ARG A N 1
ATOM 690 C CA . ARG A 1 89 ? 12.465 1.628 -5.123 1.00 82.62 89 ARG A CA 1
ATOM 691 C C . ARG A 1 89 ? 12.585 1.870 -3.626 1.00 82.62 89 ARG A C 1
ATOM 693 O O . ARG A 1 89 ? 12.166 1.059 -2.805 1.00 82.62 89 ARG A O 1
ATOM 700 N N . LYS A 1 90 ? 13.098 3.045 -3.261 1.00 78.06 90 LYS A N 1
ATOM 701 C CA . LYS A 1 90 ? 13.093 3.516 -1.870 1.00 78.06 90 LYS A CA 1
ATOM 702 C C . LYS A 1 90 ? 11.693 4.006 -1.501 1.00 78.06 90 LYS A C 1
ATOM 704 O O . LYS A 1 90 ? 11.130 4.848 -2.201 1.00 78.06 90 LYS A O 1
ATOM 709 N N . VAL A 1 91 ? 11.138 3.523 -0.388 1.00 71.25 91 VAL A N 1
ATOM 710 C CA . VAL A 1 91 ? 9.913 4.108 0.181 1.00 71.25 91 VAL A CA 1
ATOM 711 C C . VAL A 1 91 ? 10.300 5.343 0.972 1.00 71.25 91 VAL A C 1
ATOM 713 O O . VAL A 1 91 ? 11.042 5.253 1.949 1.00 71.25 91 VAL A O 1
ATOM 716 N N . ILE A 1 92 ? 9.754 6.492 0.587 1.00 68.81 92 ILE A N 1
ATOM 717 C CA . ILE A 1 92 ? 9.857 7.707 1.391 1.00 68.81 92 ILE A CA 1
ATOM 718 C C . ILE A 1 92 ? 8.654 7.736 2.332 1.00 68.81 92 ILE A C 1
ATOM 720 O O . ILE A 1 92 ? 7.509 7.870 1.893 1.00 68.81 92 ILE A O 1
ATOM 724 N N . GLN A 1 93 ? 8.904 7.605 3.637 1.00 65.12 93 GLN A N 1
ATOM 725 C CA . GLN A 1 93 ? 7.898 7.906 4.656 1.00 65.12 93 GLN A CA 1
ATOM 726 C C . GLN A 1 93 ? 7.548 9.391 4.529 1.00 65.12 93 GLN A C 1
ATOM 728 O O . GLN A 1 93 ? 8.380 10.240 4.823 1.00 65.12 93 GLN A O 1
ATOM 733 N N . ARG A 1 94 ? 6.345 9.734 4.066 1.00 63.00 94 ARG A N 1
ATOM 734 C CA . ARG A 1 94 ? 5.925 11.145 3.975 1.00 63.00 94 ARG A CA 1
ATOM 735 C C . ARG A 1 94 ? 5.298 11.673 5.267 1.00 63.00 94 ARG A C 1
ATOM 737 O O . ARG A 1 94 ? 5.310 12.877 5.474 1.00 63.00 94 ARG A O 1
ATOM 744 N N . PHE A 1 95 ? 4.806 10.797 6.146 1.00 51.41 95 PHE A N 1
ATOM 745 C CA . PHE A 1 95 ? 4.063 11.182 7.351 1.00 51.41 95 PHE A CA 1
ATOM 746 C C . PHE A 1 95 ? 4.358 10.237 8.532 1.00 51.41 95 PHE A C 1
ATOM 748 O O . PHE A 1 95 ? 4.680 9.069 8.316 1.00 51.41 95 PHE A O 1
ATOM 755 N N . GLY A 1 96 ? 4.225 10.735 9.770 1.00 57.28 96 GLY A N 1
ATOM 756 C CA . GLY A 1 96 ? 4.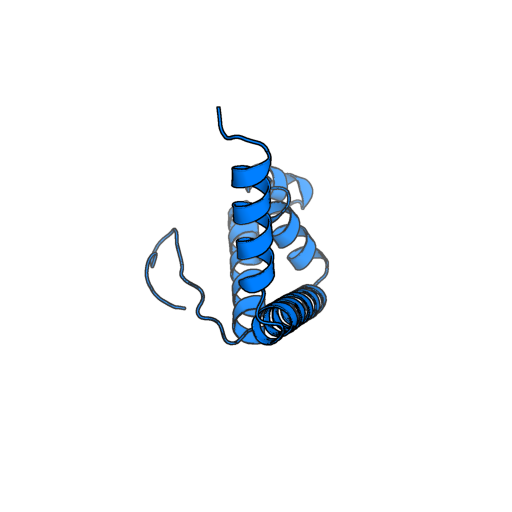450 9.988 11.022 1.00 57.28 96 GLY A CA 1
ATOM 757 C C . GLY A 1 96 ? 5.887 10.063 11.580 1.00 57.28 96 GLY A C 1
ATOM 758 O O . GLY A 1 96 ? 6.750 10.711 10.982 1.00 57.28 96 GLY A O 1
ATOM 759 N N . PRO A 1 97 ? 6.176 9.423 12.735 1.00 48.09 97 PRO A N 1
ATOM 760 C CA . PRO A 1 97 ? 7.523 9.392 13.312 1.00 48.09 97 PRO A CA 1
ATOM 761 C C . PRO A 1 97 ? 8.517 8.751 12.332 1.00 48.09 97 PRO A C 1
ATOM 763 O O . PRO A 1 97 ? 8.400 7.570 12.006 1.00 48.09 97 PRO A O 1
ATOM 766 N N . GLY A 1 98 ? 9.482 9.536 11.839 1.00 60.50 98 GLY A N 1
ATOM 767 C CA . GLY A 1 98 ? 10.424 9.118 10.789 1.00 60.50 98 GLY A CA 1
ATOM 768 C C . GLY A 1 98 ? 10.095 9.612 9.373 1.00 60.50 98 GLY A C 1
ATOM 769 O O . GLY A 1 98 ? 10.759 9.183 8.429 1.00 60.50 98 GLY A O 1
ATOM 770 N N . ALA A 1 99 ? 9.118 10.513 9.212 1.00 61.34 99 ALA A N 1
ATOM 771 C CA . ALA A 1 99 ? 8.865 11.204 7.949 1.00 61.34 99 ALA A CA 1
ATOM 772 C C . ALA A 1 99 ? 10.150 11.846 7.379 1.00 61.34 99 ALA A C 1
ATOM 774 O O . ALA A 1 99 ? 10.949 12.427 8.111 1.00 61.34 99 ALA A O 1
ATOM 775 N N . GLY A 1 100 ? 10.361 11.701 6.071 1.00 60.09 100 GLY A N 1
ATOM 776 C CA . GLY A 1 100 ? 11.537 12.171 5.337 1.00 60.09 100 GLY A CA 1
ATOM 777 C C . GLY A 1 100 ? 12.695 11.171 5.246 1.00 60.09 100 GLY A C 1
ATOM 778 O O . GLY A 1 100 ? 13.615 11.398 4.464 1.00 60.09 100 GLY A O 1
ATOM 779 N N . LYS A 1 101 ? 12.668 10.052 5.984 1.00 58.19 101 LYS A N 1
ATOM 780 C CA . LYS A 1 101 ? 13.745 9.047 5.945 1.00 58.19 101 LYS A CA 1
ATOM 781 C C . LYS A 1 101 ? 13.434 7.932 4.931 1.00 58.19 101 LYS A C 1
ATOM 783 O O . LYS A 1 101 ? 12.301 7.434 4.924 1.00 58.19 101 LYS A O 1
ATOM 788 N N . PRO A 1 102 ? 14.399 7.521 4.082 1.00 55.75 102 PRO A N 1
ATOM 789 C CA . PRO A 1 102 ? 14.241 6.320 3.268 1.00 55.75 102 PRO A CA 1
ATOM 790 C C . PRO A 1 102 ? 14.128 5.100 4.192 1.00 55.75 102 PRO A C 1
ATOM 792 O O . PRO A 1 102 ? 14.899 4.978 5.144 1.00 55.75 102 PRO A O 1
ATOM 795 N N . SER A 1 103 ? 13.124 4.251 3.945 1.00 59.28 103 SER A N 1
ATOM 796 C CA . SER A 1 103 ? 12.995 2.933 4.595 1.00 59.28 103 SER A CA 1
ATOM 797 C C . SER A 1 103 ? 13.851 1.879 3.910 1.00 59.28 103 SER A C 1
ATOM 799 O O . SER A 1 103 ? 14.044 2.005 2.678 1.00 59.28 103 SER A O 1
#

pLDDT: mean 82.25, std 17.33, range [48.09, 98.69]

Sequence (103 aa):
MLTGSEVEELLQSADEAQDPSRVVGGQKEIQSLVKALYELPARRRKILIAARLEEAPHLEISQRFGISTRMVEKEIKAALGHCAKRLERKVIQRFGPGAGKPS

Radius of gyration: 19.1 Å; chains: 1; bounding box: 30×44×50 Å

Foldseek 3Di:
DDDPVNVVVVVVVVVVVCPVCVVVVVVVLVVLLVVLLVPDDPLLSVLLCCVPVVVHDLVVSCVVNVHDSVVSVVSNVVSVVSSCVSSVHWDQQCDDDRHRDTD